Protein AF-A0AB39XKT0-F1 (afdb_monomer_lite)

Sequence (104 aa):
MKRLVLAAILLMSALVGAQADSEYANTQKQWRGDDALHADAQYCDQRFGVVLDGAATSAAYKKCMLGRGWRYRRSTHPQTWIDPEIGDTCHDILGGLGSSCGNF

Structure (mmCIF, N/CA/C/O backbone):
data_AF-A0AB39XKT0-F1
#
_entry.id   AF-A0AB39XKT0-F1
#
loop_
_atom_site.group_PDB
_atom_site.id
_atom_site.type_symbol
_atom_site.label_atom_id
_atom_site.label_alt_id
_atom_site.label_comp_id
_atom_site.label_asym_id
_atom_site.label_entity_id
_atom_site.label_seq_id
_atom_site.pdbx_PDB_ins_code
_atom_site.Cartn_x
_atom_site.Cartn_y
_atom_site.Cartn_z
_atom_site.occupancy
_atom_site.B_iso_or_equiv
_atom_site.auth_seq_id
_atom_site.auth_comp_id
_atom_site.auth_asym_id
_atom_site.auth_atom_id
_atom_site.pdbx_PDB_model_num
ATOM 1 N N . MET A 1 1 ? -3.456 -52.000 8.904 1.00 4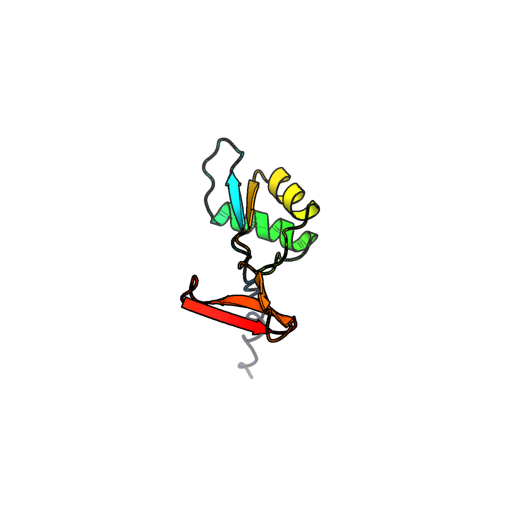3.41 1 MET A N 1
ATOM 2 C CA . MET A 1 1 ? -4.007 -50.908 8.068 1.00 43.41 1 MET A CA 1
ATOM 3 C C . MET A 1 1 ? -4.400 -49.735 8.964 1.00 43.41 1 MET A C 1
ATOM 5 O O . MET A 1 1 ? -5.490 -49.761 9.509 1.00 43.41 1 MET A O 1
ATOM 9 N N . LYS A 1 2 ? -3.488 -48.790 9.251 1.00 48.47 2 LYS A N 1
ATOM 10 C CA . LYS A 1 2 ? -3.753 -47.611 10.117 1.00 48.47 2 LYS A CA 1
ATOM 11 C C . LYS A 1 2 ? -2.598 -46.601 10.045 1.00 48.47 2 LYS A C 1
ATOM 13 O O . LYS A 1 2 ? -2.046 -46.187 11.052 1.00 48.47 2 LYS A O 1
ATOM 18 N N . ARG A 1 3 ? -2.130 -46.307 8.833 1.00 54.72 3 ARG A N 1
ATOM 19 C CA . ARG A 1 3 ? -1.038 -45.349 8.585 1.00 54.72 3 ARG A CA 1
ATOM 20 C C . ARG A 1 3 ? -1.225 -44.710 7.221 1.00 54.72 3 ARG A C 1
ATOM 22 O O . ARG A 1 3 ? -0.316 -44.706 6.407 1.00 54.72 3 ARG A O 1
ATOM 29 N N . LEU A 1 4 ? -2.442 -44.269 6.933 1.00 50.03 4 LEU A N 1
ATOM 30 C CA . LEU A 1 4 ? -2.681 -43.471 5.750 1.00 50.03 4 LEU A CA 1
ATOM 31 C C . LEU A 1 4 ? -3.182 -42.104 6.190 1.00 50.03 4 LEU A C 1
ATOM 33 O O . LEU A 1 4 ? -4.359 -41.879 6.432 1.00 50.03 4 LEU A O 1
ATOM 37 N N . VAL A 1 5 ? -2.178 -41.233 6.273 1.00 55.03 5 VAL A N 1
ATOM 38 C CA . VAL A 1 5 ? -2.238 -39.900 5.690 1.00 55.03 5 VAL A CA 1
ATOM 39 C C . VAL A 1 5 ? -2.992 -38.877 6.538 1.00 55.03 5 VAL A C 1
ATOM 41 O O . VAL A 1 5 ? -3.936 -38.232 6.106 1.00 55.03 5 VAL A O 1
ATOM 44 N N . LEU A 1 6 ? -2.420 -38.593 7.708 1.00 48.47 6 LEU A N 1
ATOM 45 C CA . LEU A 1 6 ? -2.483 -37.279 8.370 1.00 48.47 6 LEU A CA 1
ATOM 46 C C . LEU A 1 6 ? -1.825 -36.149 7.527 1.00 48.47 6 LEU A C 1
ATOM 48 O O . LEU A 1 6 ? -1.405 -35.137 8.072 1.00 48.47 6 LEU A O 1
ATOM 52 N N . ALA A 1 7 ? -1.700 -36.307 6.204 1.00 53.16 7 ALA A N 1
ATOM 53 C CA . ALA A 1 7 ? -0.966 -35.396 5.321 1.00 53.16 7 ALA A CA 1
ATOM 54 C C . ALA A 1 7 ? -1.879 -34.517 4.445 1.00 53.16 7 ALA A C 1
ATOM 56 O O . ALA A 1 7 ? -1.406 -33.914 3.490 1.00 53.16 7 ALA A O 1
ATOM 57 N N . ALA A 1 8 ? -3.180 -34.443 4.741 1.00 51.44 8 ALA A N 1
ATOM 58 C CA . ALA A 1 8 ? -4.127 -33.672 3.930 1.00 51.44 8 ALA A CA 1
ATOM 59 C C . ALA A 1 8 ? -4.332 -32.214 4.393 1.00 51.44 8 ALA A C 1
ATOM 61 O O . ALA A 1 8 ? -5.005 -31.460 3.702 1.00 51.44 8 ALA A O 1
ATOM 62 N N . ILE A 1 9 ? -3.778 -31.792 5.540 1.00 53.84 9 ILE A N 1
ATOM 63 C CA . ILE A 1 9 ? -4.139 -30.493 6.158 1.00 53.84 9 ILE A CA 1
ATOM 64 C C . ILE A 1 9 ? -3.039 -29.419 6.007 1.00 53.84 9 ILE A C 1
ATOM 66 O O . ILE A 1 9 ? -3.284 -28.243 6.243 1.00 53.84 9 ILE A O 1
ATOM 70 N N . LEU A 1 10 ? -1.836 -29.762 5.534 1.00 52.78 10 LEU A N 1
ATOM 71 C CA . LEU A 1 10 ? -0.694 -28.827 5.498 1.00 52.78 10 LEU A CA 1
ATOM 72 C C . LEU A 1 10 ? -0.568 -27.982 4.215 1.00 52.78 10 LEU A C 1
ATOM 74 O O . LEU A 1 10 ? 0.436 -27.305 4.030 1.00 52.78 10 LEU A O 1
ATOM 78 N N . LEU A 1 11 ? -1.576 -27.984 3.339 1.00 51.22 11 LEU A N 1
ATOM 79 C CA . LEU A 1 11 ? -1.563 -27.231 2.076 1.00 51.22 11 LEU A CA 1
ATOM 80 C C . LEU A 1 11 ? -2.533 -26.042 2.079 1.00 51.22 11 LEU A C 1
ATOM 82 O O . LEU A 1 11 ? -3.109 -25.709 1.049 1.00 51.22 11 LEU A O 1
ATOM 86 N N . MET A 1 12 ? -2.702 -25.360 3.212 1.00 50.47 12 MET A N 1
ATOM 87 C CA . MET A 1 12 ? -3.201 -23.982 3.181 1.00 50.47 12 MET A CA 1
ATOM 88 C C . MET A 1 12 ? -2.009 -23.038 3.054 1.00 50.47 12 MET A C 1
ATOM 90 O O . MET A 1 12 ? -1.558 -22.424 4.012 1.00 50.47 12 MET A O 1
ATOM 94 N N . SER A 1 13 ? -1.478 -23.021 1.827 1.00 49.59 13 SER A N 1
ATOM 95 C CA . SER A 1 13 ? -0.998 -21.825 1.133 1.00 49.59 13 SER A CA 1
ATOM 96 C C . SER A 1 13 ? -0.364 -20.759 2.028 1.00 49.59 13 SER A C 1
ATOM 98 O O . SER A 1 13 ? -1.003 -19.776 2.402 1.00 49.59 13 SER A O 1
ATOM 100 N N . ALA A 1 14 ? 0.936 -20.920 2.275 1.00 44.78 14 ALA A N 1
ATOM 101 C CA . ALA A 1 14 ? 1.817 -19.803 2.570 1.00 44.78 14 ALA A CA 1
ATOM 102 C C . ALA A 1 14 ? 1.882 -18.894 1.327 1.00 44.78 14 ALA A C 1
ATOM 104 O O . ALA A 1 14 ? 2.818 -18.959 0.535 1.00 44.78 14 ALA A O 1
ATOM 105 N N . LEU A 1 15 ? 0.856 -18.065 1.123 1.00 45.56 15 LEU A N 1
ATOM 106 C CA . LEU A 1 15 ? 0.970 -16.863 0.305 1.00 45.56 15 LEU A CA 1
ATOM 107 C C . LEU A 1 15 ? 1.778 -15.862 1.132 1.00 45.56 15 LEU A C 1
ATOM 109 O O . LEU A 1 15 ? 1.232 -14.933 1.721 1.00 45.56 15 LEU A O 1
ATOM 113 N N . VAL A 1 16 ? 3.092 -16.082 1.214 1.00 41.34 16 VAL A N 1
ATOM 114 C CA . VAL A 1 16 ? 4.019 -15.010 1.575 1.00 41.34 16 VAL A CA 1
ATOM 115 C C . VAL A 1 16 ? 4.041 -14.091 0.361 1.00 41.34 16 VAL A C 1
ATOM 117 O O . VAL A 1 16 ? 4.876 -14.223 -0.529 1.00 41.34 16 VAL A O 1
ATOM 120 N N . GLY A 1 17 ? 3.033 -13.227 0.262 1.00 40.56 17 GLY A N 1
ATOM 121 C CA . GLY A 1 17 ? 3.140 -12.058 -0.588 1.00 40.56 17 GLY A CA 1
ATOM 122 C C . GLY A 1 17 ? 4.309 -11.253 -0.048 1.00 40.56 17 GLY A C 1
ATOM 123 O O . GLY A 1 17 ? 4.283 -10.869 1.120 1.00 40.56 17 GLY A O 1
ATOM 124 N N . ALA A 1 18 ? 5.340 -11.052 -0.862 1.00 43.25 18 ALA A N 1
ATOM 125 C CA . ALA A 1 18 ? 6.280 -9.969 -0.638 1.00 43.25 18 ALA A CA 1
ATOM 126 C C . ALA A 1 18 ? 5.444 -8.685 -0.721 1.00 43.25 18 ALA A C 1
ATOM 128 O O . ALA A 1 18 ? 4.965 -8.310 -1.794 1.00 43.25 18 ALA A O 1
ATOM 129 N N . GLN A 1 19 ? 5.060 -8.171 0.448 1.00 48.00 19 GLN A N 1
ATOM 130 C CA . GLN A 1 19 ? 4.163 -7.034 0.549 1.00 48.00 19 GLN A CA 1
ATOM 131 C C . GLN A 1 19 ? 5.009 -5.812 0.252 1.00 48.00 19 GLN A C 1
ATOM 133 O O . GLN A 1 19 ? 5.918 -5.521 1.025 1.00 48.00 19 GLN A O 1
ATOM 138 N N . ALA A 1 20 ? 4.686 -5.103 -0.831 1.00 56.50 20 ALA A N 1
ATOM 139 C CA . ALA A 1 20 ? 5.281 -3.802 -1.090 1.00 56.50 20 ALA A CA 1
ATOM 140 C C . ALA A 1 20 ? 5.220 -2.964 0.185 1.00 56.50 20 ALA A C 1
ATOM 142 O O . ALA A 1 20 ? 4.114 -2.762 0.700 1.00 56.50 20 ALA A O 1
ATOM 143 N N . ASP A 1 21 ? 6.373 -2.468 0.652 1.00 66.00 21 ASP A N 1
ATOM 144 C CA . ASP A 1 21 ? 6.494 -1.562 1.799 1.00 66.00 21 ASP A CA 1
ATOM 145 C C . ASP A 1 21 ? 5.664 -0.298 1.533 1.00 66.00 21 ASP A C 1
ATOM 147 O O . ASP A 1 21 ? 6.117 0.715 0.991 1.00 66.00 21 ASP A O 1
ATOM 151 N N . SER A 1 22 ? 4.380 -0.398 1.851 1.00 74.56 22 SER A N 1
ATOM 152 C CA . SER A 1 22 ? 3.360 0.604 1.616 1.00 74.56 22 SER A CA 1
ATOM 153 C C . SER A 1 22 ? 2.951 1.141 2.970 1.00 74.56 22 SER A C 1
ATOM 155 O O . SER A 1 22 ? 2.308 0.459 3.764 1.00 74.56 22 SER A O 1
ATOM 157 N N . GLU A 1 23 ? 3.322 2.384 3.239 1.00 84.19 23 GLU A N 1
ATOM 158 C CA . GLU A 1 23 ? 2.987 3.056 4.480 1.00 84.19 23 GLU A CA 1
ATOM 159 C C . GLU A 1 23 ? 1.518 3.501 4.446 1.00 84.19 23 GLU A C 1
ATOM 161 O O . GLU A 1 23 ? 1.082 4.275 3.579 1.00 84.19 23 GLU A O 1
ATOM 166 N N . TYR A 1 24 ? 0.755 3.044 5.438 1.00 87.62 24 TYR A N 1
ATOM 167 C CA . TYR A 1 24 ? -0.633 3.433 5.656 1.00 87.62 24 TYR A CA 1
ATOM 168 C C . TYR A 1 24 ? -0.805 4.089 7.022 1.00 87.62 24 TYR A C 1
ATOM 170 O O . TYR A 1 24 ? -0.328 3.602 8.040 1.00 87.62 24 TYR A O 1
ATOM 178 N N . ALA A 1 25 ? -1.560 5.184 7.055 1.00 90.06 25 ALA A N 1
ATOM 179 C CA . ALA A 1 25 ? -1.961 5.830 8.295 1.00 90.06 25 ALA A CA 1
ATOM 180 C C . ALA A 1 25 ? -3.377 5.431 8.688 1.00 90.06 25 ALA A C 1
ATOM 182 O O . ALA A 1 25 ? -4.313 5.551 7.892 1.00 90.06 25 ALA A O 1
ATOM 183 N N . ASN A 1 26 ? -3.550 5.046 9.947 1.00 91.56 26 ASN A N 1
ATOM 184 C CA . ASN A 1 26 ? -4.869 4.859 10.524 1.00 91.56 26 ASN A CA 1
ATOM 185 C C . ASN A 1 26 ? -5.622 6.202 10.572 1.00 91.56 26 ASN A C 1
ATOM 187 O O . ASN A 1 26 ? -5.124 7.208 11.076 1.00 91.56 26 ASN A O 1
ATOM 191 N N . THR A 1 27 ? -6.830 6.218 10.020 1.00 92.31 27 THR A N 1
ATOM 192 C CA . THR A 1 27 ? -7.730 7.382 9.998 1.00 92.31 27 THR A CA 1
ATOM 193 C C . THR A 1 27 ? -8.825 7.307 11.053 1.00 92.31 27 THR A C 1
ATOM 195 O O . THR A 1 27 ? -9.523 8.293 11.289 1.00 92.31 27 THR A O 1
ATOM 198 N N . GLN A 1 28 ? -8.985 6.151 11.692 1.00 87.94 28 GLN A N 1
ATOM 199 C CA . GLN A 1 28 ? -9.936 5.958 12.771 1.00 87.94 28 GLN A CA 1
ATOM 200 C C . GLN A 1 28 ? -9.307 6.431 14.085 1.00 87.94 28 GLN A C 1
ATOM 202 O O . GLN A 1 28 ? -8.120 6.239 14.330 1.00 87.94 28 GLN A O 1
ATOM 207 N N . LYS A 1 29 ? -10.111 7.030 14.969 1.00 85.75 29 LYS A N 1
ATOM 208 C CA . LYS A 1 29 ? -9.659 7.579 16.265 1.00 85.75 29 LYS A CA 1
ATOM 209 C C . LYS A 1 29 ? -9.348 6.512 17.329 1.00 85.75 29 LYS A C 1
ATOM 211 O O . LYS A 1 29 ? -9.281 6.826 18.511 1.00 85.75 29 LYS A O 1
ATOM 216 N N . GLN A 1 30 ? -9.205 5.260 16.917 1.00 87.56 30 GLN A N 1
ATOM 217 C CA . GLN A 1 30 ? -8.903 4.128 17.785 1.00 87.56 30 GLN A CA 1
ATOM 218 C C . GLN A 1 30 ? -7.498 3.621 17.489 1.00 87.56 30 GLN A C 1
ATOM 220 O O . GLN A 1 30 ? -7.045 3.702 16.348 1.00 87.56 30 GLN A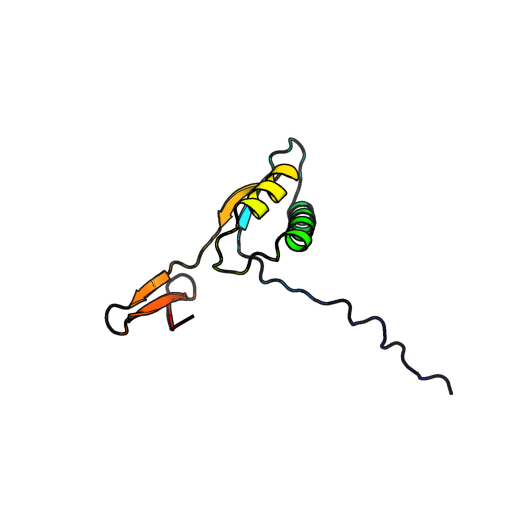 O 1
ATOM 225 N N . TRP A 1 31 ? -6.819 3.088 18.502 1.00 85.75 31 TRP A N 1
ATOM 226 C CA . TRP A 1 31 ? -5.517 2.465 18.303 1.00 85.75 31 TRP A CA 1
ATOM 227 C C . TRP A 1 31 ? -5.678 1.204 17.445 1.00 85.75 31 TRP A C 1
ATOM 229 O O . TRP A 1 31 ? -6.502 0.341 17.749 1.00 85.75 31 TRP A O 1
ATOM 239 N N . ARG A 1 32 ? -4.917 1.119 16.352 1.00 91.06 32 ARG A N 1
ATOM 240 C CA . ARG A 1 32 ? -4.853 -0.043 15.458 1.00 91.06 32 ARG A CA 1
ATOM 241 C C . ARG A 1 32 ? -3.400 -0.221 15.051 1.00 91.06 32 ARG A C 1
ATOM 243 O O . ARG A 1 32 ? -2.809 0.735 14.553 1.00 91.06 32 ARG A O 1
ATOM 250 N N . GLY A 1 33 ? -2.854 -1.403 15.306 1.00 86.94 33 GLY A N 1
ATOM 251 C CA . GLY A 1 33 ? -1.489 -1.772 14.937 1.00 86.94 33 GLY A CA 1
ATOM 252 C C . GLY A 1 33 ? -1.420 -2.551 13.625 1.00 86.94 33 GLY A C 1
ATOM 253 O O . GLY A 1 33 ? -2.421 -2.687 12.912 1.00 86.94 33 GLY A O 1
ATOM 254 N N . ASP A 1 34 ? -0.238 -3.095 13.356 1.00 84.50 34 ASP A N 1
ATOM 255 C CA . ASP A 1 34 ? 0.101 -3.763 12.097 1.00 84.50 34 ASP A CA 1
ATOM 256 C C . ASP A 1 34 ? -0.764 -4.997 11.819 1.00 84.50 34 ASP A C 1
ATOM 258 O O . ASP A 1 34 ? -1.147 -5.218 10.676 1.00 84.50 34 ASP A O 1
ATOM 262 N N . ASP A 1 35 ? -1.193 -5.735 12.846 1.00 86.44 35 ASP A N 1
ATOM 263 C CA . ASP A 1 35 ? -2.096 -6.884 12.676 1.00 86.44 35 ASP A CA 1
ATOM 264 C C . ASP A 1 35 ? -3.427 -6.479 12.024 1.00 86.44 35 ASP A C 1
ATOM 266 O O . ASP A 1 35 ? -3.950 -7.153 11.135 1.00 86.44 35 ASP A O 1
ATOM 270 N N . ALA A 1 36 ? -3.981 -5.340 12.449 1.00 91.12 36 ALA A N 1
ATOM 271 C CA . ALA A 1 36 ? -5.226 -4.816 11.901 1.00 91.12 36 ALA A CA 1
ATOM 272 C C . ALA A 1 36 ? -5.027 -4.252 10.489 1.00 91.12 36 ALA A C 1
ATOM 274 O O . ALA A 1 36 ? -5.940 -4.340 9.666 1.00 91.12 36 ALA A O 1
ATOM 275 N N . LEU A 1 37 ? -3.852 -3.676 10.215 1.00 89.94 37 LEU A N 1
ATOM 276 C CA . LEU A 1 37 ? -3.471 -3.238 8.875 1.00 89.94 37 LEU A CA 1
ATOM 277 C C . LEU A 1 37 ? -3.358 -4.439 7.934 1.00 89.94 37 LEU A C 1
ATOM 279 O O . LEU A 1 37 ? -3.942 -4.418 6.855 1.00 89.94 37 LEU A O 1
ATOM 283 N N . HIS A 1 38 ? -2.679 -5.500 8.366 1.00 88.56 38 HIS A N 1
ATOM 284 C CA . HIS A 1 38 ? -2.465 -6.711 7.587 1.00 88.56 38 HIS A CA 1
ATOM 285 C C . HIS A 1 38 ? -3.780 -7.441 7.296 1.00 88.56 38 HIS A C 1
ATOM 287 O O . HIS A 1 38 ? -4.036 -7.804 6.152 1.00 88.56 38 HIS A O 1
ATOM 293 N N . ALA A 1 39 ? -4.664 -7.592 8.288 1.00 89.88 39 ALA A N 1
ATOM 294 C CA . ALA A 1 39 ? -5.982 -8.196 8.080 1.00 89.88 39 ALA A CA 1
ATOM 295 C C . ALA A 1 39 ? -6.841 -7.405 7.073 1.00 89.88 39 ALA A C 1
ATOM 297 O O . ALA A 1 39 ? -7.565 -7.980 6.255 1.00 89.88 39 ALA A O 1
ATOM 298 N N . ASP A 1 40 ? -6.756 -6.073 7.107 1.00 92.25 40 ASP A N 1
ATOM 299 C CA . ASP A 1 40 ? -7.464 -5.211 6.163 1.00 92.25 40 ASP A CA 1
ATOM 300 C C . ASP A 1 40 ? -6.851 -5.236 4.760 1.00 92.25 40 ASP A C 1
ATOM 302 O O . ASP A 1 40 ? -7.595 -5.239 3.776 1.00 92.25 40 ASP A O 1
ATOM 306 N N . ALA A 1 41 ? -5.521 -5.293 4.671 1.00 88.69 41 ALA A N 1
ATOM 307 C CA . ALA A 1 41 ? -4.791 -5.462 3.423 1.00 88.69 41 ALA A CA 1
ATOM 308 C C . ALA A 1 41 ? -5.156 -6.795 2.761 1.00 88.69 41 ALA A C 1
ATOM 310 O O . ALA A 1 41 ? -5.598 -6.786 1.618 1.00 88.69 41 ALA A O 1
ATOM 311 N N . GLN A 1 42 ? -5.148 -7.907 3.508 1.00 89.31 42 GLN A N 1
ATOM 312 C CA . GLN A 1 42 ? -5.568 -9.224 3.013 1.00 89.31 42 GLN A CA 1
ATOM 313 C C . GLN A 1 42 ? -6.989 -9.212 2.434 1.00 89.31 42 GLN A C 1
ATOM 315 O O . GLN A 1 42 ? -7.260 -9.849 1.414 1.00 89.31 42 GLN A O 1
ATOM 320 N N . TYR A 1 43 ? -7.913 -8.472 3.053 1.00 91.38 43 TYR A N 1
ATOM 321 C CA . TYR A 1 43 ? -9.260 -8.309 2.507 1.00 91.38 43 TYR A CA 1
ATOM 322 C C . TYR A 1 43 ? -9.245 -7.599 1.145 1.00 91.38 43 TYR A C 1
ATOM 324 O O . TYR A 1 43 ? -9.966 -7.989 0.224 1.00 91.38 43 TYR A O 1
ATOM 332 N N . CYS A 1 44 ? -8.442 -6.544 1.004 1.00 90.38 44 CYS A N 1
ATOM 333 C CA . CYS A 1 44 ? -8.306 -5.824 -0.258 1.00 90.38 44 CYS A CA 1
ATOM 334 C C . CYS A 1 44 ? -7.531 -6.639 -1.310 1.00 90.38 44 CYS A C 1
ATOM 336 O O . CYS A 1 44 ? -7.908 -6.601 -2.484 1.00 90.38 44 CYS A O 1
ATOM 338 N N . ASP A 1 45 ? -6.545 -7.438 -0.898 1.00 89.88 45 ASP A N 1
ATOM 339 C CA . ASP A 1 45 ? -5.774 -8.345 -1.754 1.00 89.88 45 ASP A CA 1
ATOM 340 C C . ASP A 1 45 ? -6.674 -9.393 -2.414 1.00 89.88 45 ASP A C 1
ATOM 342 O O . ASP A 1 45 ? -6.584 -9.625 -3.616 1.00 89.88 45 ASP A O 1
ATOM 346 N N . GLN A 1 46 ? -7.618 -9.974 -1.665 1.00 86.69 46 GLN A N 1
ATOM 347 C CA . GLN A 1 46 ? -8.584 -10.939 -2.210 1.00 86.69 46 GLN A CA 1
ATOM 348 C C . GLN A 1 46 ? -9.457 -10.349 -3.327 1.00 86.69 46 GLN A C 1
ATOM 350 O O . GLN A 1 46 ? -9.976 -11.086 -4.164 1.00 86.69 46 GLN A O 1
ATOM 355 N N . ARG A 1 47 ? -9.646 -9.025 -3.340 1.00 86.81 47 ARG A N 1
ATOM 356 C CA . ARG A 1 47 ? -10.537 -8.341 -4.283 1.00 86.81 47 ARG A CA 1
ATOM 357 C C . ARG A 1 47 ? -9.809 -7.723 -5.471 1.00 86.81 47 ARG A C 1
ATOM 359 O O . ARG A 1 47 ? -10.383 -7.656 -6.555 1.00 86.81 47 ARG A O 1
ATOM 366 N N . PHE A 1 48 ? -8.592 -7.234 -5.260 1.00 86.50 48 PHE A N 1
ATOM 367 C CA . PHE A 1 48 ? -7.842 -6.461 -6.254 1.00 86.50 48 PHE A CA 1
ATOM 368 C C . PHE A 1 48 ? -6.479 -7.068 -6.604 1.00 86.50 48 PHE A C 1
ATOM 370 O O . PHE A 1 48 ? -5.779 -6.508 -7.444 1.00 86.50 48 PHE A O 1
ATOM 377 N N . GLY A 1 49 ? -6.130 -8.207 -6.005 1.00 81.88 49 GLY A N 1
ATOM 378 C CA . GLY A 1 49 ? -4.807 -8.811 -6.094 1.00 81.88 49 GLY A CA 1
ATOM 379 C C . GLY A 1 49 ? -3.836 -8.219 -5.075 1.00 81.88 49 GLY A C 1
ATOM 380 O O . GLY A 1 49 ? -4.018 -7.099 -4.592 1.00 81.88 49 GLY A O 1
ATOM 381 N N . VAL A 1 50 ? -2.799 -8.995 -4.761 1.00 78.06 50 VAL A N 1
ATOM 382 C CA . VAL A 1 50 ? -1.697 -8.563 -3.895 1.00 78.06 50 VAL A CA 1
ATOM 383 C C . VAL A 1 50 ? -0.899 -7.472 -4.605 1.00 78.06 50 VAL A C 1
ATOM 385 O O . VAL A 1 50 ? -0.605 -7.576 -5.798 1.00 78.06 50 VAL A O 1
ATOM 388 N N . VAL A 1 51 ? -0.532 -6.427 -3.867 1.00 71.62 51 VAL A N 1
ATOM 389 C CA . VAL A 1 51 ? 0.391 -5.396 -4.351 1.00 71.62 51 VAL A CA 1
ATOM 390 C C . VAL A 1 51 ? 1.815 -5.940 -4.250 1.00 71.62 51 VAL A C 1
ATOM 392 O O . VAL A 1 51 ? 2.327 -6.130 -3.149 1.00 71.62 51 VAL A O 1
ATOM 395 N N . LEU A 1 52 ? 2.431 -6.207 -5.401 1.00 66.88 52 LEU A N 1
ATOM 396 C CA .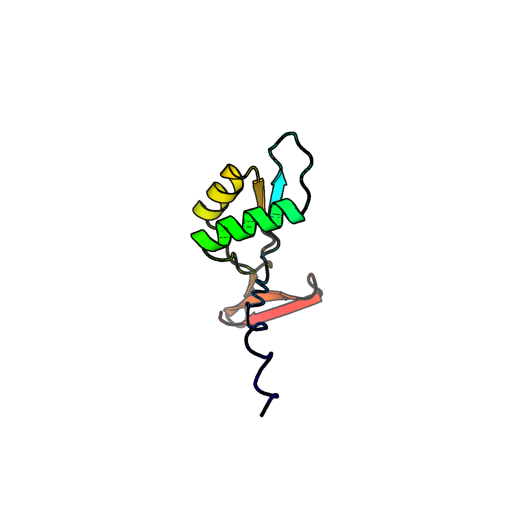 LEU A 1 52 ? 3.807 -6.697 -5.496 1.00 66.88 52 LEU A CA 1
ATOM 397 C C . LEU A 1 52 ? 4.820 -5.567 -5.284 1.00 66.88 52 LEU A C 1
ATOM 399 O O . LEU A 1 52 ? 4.545 -4.411 -5.623 1.00 66.88 52 LEU A O 1
ATOM 403 N N . ASP A 1 53 ? 6.002 -5.919 -4.781 1.00 59.28 53 ASP A N 1
ATOM 404 C CA . ASP A 1 53 ? 7.141 -5.007 -4.654 1.00 59.28 53 ASP A CA 1
ATOM 405 C C . ASP A 1 53 ? 7.411 -4.258 -5.964 1.00 59.28 53 ASP A C 1
ATOM 407 O O . ASP A 1 53 ? 7.399 -4.829 -7.055 1.00 59.28 53 ASP A O 1
ATOM 411 N N . GLY A 1 54 ? 7.618 -2.944 -5.865 1.00 52.75 54 GLY A N 1
ATOM 412 C CA . GLY A 1 54 ? 7.870 -2.094 -7.029 1.00 52.75 54 GLY A CA 1
ATOM 413 C C . GLY A 1 54 ? 6.629 -1.736 -7.859 1.00 52.75 54 GLY A C 1
ATOM 414 O O . GLY A 1 54 ? 6.679 -0.746 -8.586 1.00 52.75 54 GLY A O 1
ATOM 415 N N . ALA A 1 55 ? 5.491 -2.423 -7.705 1.00 65.12 55 ALA A N 1
ATOM 416 C CA . ALA A 1 55 ? 4.268 -2.108 -8.440 1.00 65.12 55 ALA A CA 1
ATOM 417 C C . ALA A 1 55 ? 3.468 -0.986 -7.765 1.00 65.12 55 ALA A C 1
ATOM 419 O O . ALA A 1 55 ? 3.174 -1.023 -6.568 1.00 65.12 55 ALA A O 1
ATOM 420 N N . ALA A 1 56 ? 3.089 0.038 -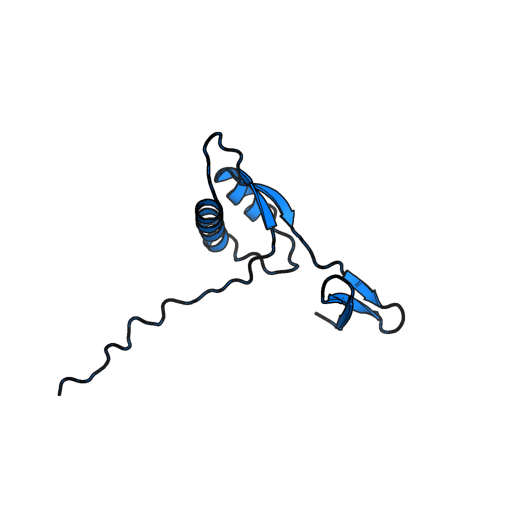8.533 1.00 68.31 56 ALA A N 1
ATOM 421 C CA . ALA A 1 56 ? 2.285 1.135 -8.007 1.00 68.31 56 ALA A CA 1
ATOM 422 C C . ALA A 1 56 ? 0.948 0.609 -7.459 1.00 68.31 56 ALA A C 1
ATOM 424 O O . ALA A 1 56 ? 0.160 -0.006 -8.181 1.00 68.31 56 ALA A O 1
ATOM 425 N N . THR A 1 57 ? 0.649 0.900 -6.190 1.00 79.06 57 THR A N 1
ATOM 426 C CA . THR A 1 57 ? -0.630 0.516 -5.588 1.00 79.06 57 THR A CA 1
ATOM 427 C C . THR A 1 57 ? -1.787 1.154 -6.366 1.00 79.06 57 THR A C 1
ATOM 429 O O . THR A 1 57 ? -1.881 2.387 -6.474 1.00 79.06 57 THR A O 1
ATOM 432 N N . SER A 1 58 ? -2.689 0.321 -6.892 1.00 83.12 58 SER A N 1
ATOM 433 C CA . SER A 1 58 ? -3.790 0.774 -7.745 1.00 83.12 58 SER A CA 1
ATOM 434 C C . SER A 1 58 ? -4.751 1.714 -7.004 1.00 83.12 58 SER A C 1
ATOM 436 O O . SER A 1 58 ? -4.940 1.639 -5.786 1.00 83.12 58 SER A O 1
ATOM 438 N N . ALA A 1 59 ? -5.414 2.611 -7.741 1.00 88.19 59 ALA A N 1
ATOM 439 C CA . ALA A 1 59 ? -6.390 3.529 -7.149 1.00 88.19 59 ALA A CA 1
ATOM 440 C C . ALA A 1 59 ? -7.576 2.789 -6.498 1.00 88.19 59 ALA A C 1
ATOM 442 O O . ALA A 1 59 ? -8.114 3.249 -5.490 1.00 88.19 59 ALA A O 1
ATOM 443 N N . ALA A 1 60 ? -7.973 1.638 -7.052 1.00 89.88 60 ALA A N 1
ATOM 444 C CA . ALA A 1 60 ? -9.025 0.794 -6.492 1.00 89.88 60 ALA A CA 1
ATOM 445 C C . ALA A 1 60 ? -8.601 0.188 -5.145 1.00 89.88 60 ALA A C 1
ATOM 447 O O . ALA A 1 60 ? -9.361 0.258 -4.177 1.00 89.88 60 ALA A O 1
ATOM 448 N N . TYR A 1 61 ? -7.361 -0.297 -5.053 1.00 90.38 61 TYR A N 1
ATOM 449 C CA . TYR A 1 61 ? -6.793 -0.814 -3.811 1.00 90.38 61 TYR A CA 1
ATOM 450 C C . TYR A 1 61 ? -6.718 0.273 -2.730 1.00 90.38 61 TYR A C 1
ATOM 452 O O . TYR A 1 61 ? -7.211 0.090 -1.618 1.00 90.38 61 TYR A O 1
ATOM 460 N N . LYS A 1 62 ? -6.209 1.464 -3.079 1.00 90.56 62 LYS A N 1
ATOM 461 C CA . LYS A 1 62 ? -6.158 2.620 -2.164 1.00 90.56 62 LYS A CA 1
ATOM 462 C C . LYS A 1 62 ? -7.540 2.995 -1.628 1.00 90.56 62 LYS A C 1
ATOM 464 O O . LYS A 1 62 ? -7.673 3.301 -0.447 1.00 90.56 62 LYS A O 1
ATOM 469 N N . LYS A 1 63 ? -8.576 2.960 -2.475 1.00 93.62 63 LYS A N 1
ATOM 470 C CA . LYS A 1 63 ? -9.967 3.210 -2.058 1.00 93.62 63 LYS A CA 1
ATOM 471 C C . LYS A 1 63 ? -10.492 2.125 -1.119 1.00 93.62 63 LYS A C 1
ATOM 473 O O . LYS A 1 63 ? -11.183 2.461 -0.162 1.00 93.62 63 LYS A O 1
ATOM 478 N N . CYS A 1 64 ? -10.160 0.859 -1.372 1.00 93.56 64 CYS A N 1
ATOM 479 C CA . CYS A 1 64 ? -10.504 -0.245 -0.478 1.00 93.56 64 CYS A CA 1
ATOM 480 C C . CYS A 1 64 ? -9.910 -0.024 0.915 1.00 93.56 64 CYS A C 1
ATOM 482 O O . CYS A 1 64 ? -10.654 0.044 1.891 1.00 93.56 64 CYS A O 1
ATOM 484 N N . MET A 1 65 ? -8.598 0.210 0.984 1.00 93.44 65 MET A N 1
ATOM 485 C CA . MET A 1 65 ? -7.896 0.495 2.236 1.00 93.44 65 MET A CA 1
ATOM 486 C C . MET A 1 65 ? -8.472 1.724 2.947 1.00 93.44 65 MET A C 1
ATOM 488 O O . MET A 1 65 ? -8.744 1.668 4.145 1.00 93.44 65 MET A O 1
ATOM 492 N N . LEU A 1 66 ? -8.771 2.798 2.207 1.00 94.19 66 LEU A N 1
ATOM 493 C CA . LEU A 1 66 ? -9.396 3.999 2.766 1.00 94.19 66 LEU A CA 1
ATOM 494 C C . LEU A 1 66 ? -10.763 3.704 3.393 1.00 94.19 66 LEU A C 1
ATOM 496 O O . LEU A 1 66 ? -11.036 4.177 4.495 1.00 94.19 66 LEU A O 1
ATOM 500 N N . GLY A 1 67 ? -11.595 2.893 2.736 1.00 94.38 67 GLY A N 1
ATOM 501 C CA . GLY A 1 67 ? -12.880 2.439 3.277 1.00 94.38 67 GLY A CA 1
ATOM 502 C C . GLY A 1 67 ? -12.739 1.595 4.547 1.00 94.38 67 GLY A C 1
ATOM 503 O O . GLY A 1 67 ? -13.623 1.617 5.400 1.00 94.38 67 GLY A O 1
ATOM 504 N N . ARG A 1 68 ? -11.602 0.909 4.714 1.00 93.56 68 ARG A N 1
ATOM 505 C CA . ARG A 1 68 ? -11.245 0.155 5.928 1.00 93.56 68 ARG A CA 1
ATOM 506 C C . ARG A 1 68 ? -10.562 1.006 7.003 1.00 93.56 68 ARG A C 1
ATOM 508 O O . ARG A 1 68 ? -10.236 0.511 8.078 1.00 93.56 68 ARG A O 1
ATOM 515 N N . GLY A 1 69 ? -10.397 2.302 6.749 1.00 94.31 69 GLY A N 1
ATOM 516 C CA . GLY A 1 69 ? -9.830 3.253 7.697 1.00 94.31 69 GLY A CA 1
ATOM 517 C C . GLY A 1 69 ? -8.332 3.498 7.531 1.00 94.31 69 GLY A C 1
ATOM 518 O O . GLY A 1 69 ? -7.751 4.151 8.393 1.00 94.31 69 GLY A O 1
ATOM 519 N N . TRP A 1 70 ? -7.717 3.054 6.436 1.00 93.81 70 TRP A N 1
ATOM 520 C CA . TRP A 1 70 ? -6.292 3.234 6.157 1.00 93.81 70 TRP A CA 1
ATOM 521 C C . TRP A 1 70 ? -6.061 4.224 5.020 1.00 93.81 70 TRP A C 1
ATOM 523 O O . TRP A 1 70 ? -6.419 3.987 3.868 1.00 93.81 70 TRP A O 1
ATOM 533 N N . ARG A 1 71 ? -5.423 5.355 5.321 1.00 92.31 71 ARG A N 1
ATOM 534 C CA . ARG A 1 71 ? -5.018 6.336 4.313 1.00 92.31 71 ARG A CA 1
ATOM 535 C C . ARG A 1 71 ? -3.626 6.000 3.807 1.00 92.31 71 ARG A C 1
ATOM 537 O O . ARG A 1 71 ? -2.666 6.032 4.570 1.00 92.31 71 ARG A O 1
ATOM 544 N N . TYR A 1 72 ? -3.536 5.743 2.510 1.00 89.31 72 TYR A N 1
ATOM 545 C CA . TYR A 1 72 ? -2.267 5.586 1.812 1.00 89.31 72 TYR A CA 1
ATOM 546 C C . TYR A 1 72 ? -1.388 6.828 1.994 1.00 89.31 72 TYR A C 1
ATOM 548 O O . TYR A 1 72 ? -1.853 7.946 1.751 1.00 89.31 72 TYR A O 1
ATOM 556 N N . ARG A 1 73 ? -0.131 6.633 2.400 1.00 85.19 73 ARG A N 1
ATOM 557 C CA . ARG A 1 73 ? 0.873 7.700 2.462 1.00 85.19 73 ARG A CA 1
ATOM 558 C C . ARG A 1 73 ? 1.846 7.600 1.305 1.00 85.19 73 ARG A C 1
ATOM 560 O O . ARG A 1 73 ? 1.930 8.517 0.489 1.00 85.19 73 ARG A O 1
ATOM 567 N N . ARG A 1 74 ? 2.574 6.493 1.241 1.00 76.94 74 ARG A N 1
ATOM 568 C CA . ARG A 1 74 ? 3.649 6.284 0.279 1.00 76.94 74 ARG A CA 1
ATOM 569 C C . ARG A 1 74 ? 3.886 4.791 0.115 1.00 76.94 74 ARG A C 1
ATOM 571 O O . ARG A 1 74 ? 3.777 4.048 1.077 1.00 76.94 74 ARG A O 1
ATOM 578 N N . SER A 1 75 ? 4.222 4.386 -1.095 1.00 71.50 75 SER A N 1
ATOM 579 C CA . SER A 1 75 ? 4.884 3.118 -1.367 1.00 71.50 75 SER A CA 1
ATOM 580 C C . SER A 1 75 ? 6.370 3.408 -1.511 1.00 71.50 75 SER A C 1
ATOM 582 O O . SER A 1 75 ? 6.758 4.352 -2.212 1.00 71.50 75 SER A O 1
ATOM 584 N N . THR A 1 76 ? 7.204 2.638 -0.829 1.00 67.12 76 THR A N 1
ATOM 585 C CA . THR A 1 76 ? 8.638 2.655 -1.082 1.00 67.12 76 THR A CA 1
ATOM 586 C C . THR A 1 76 ? 8.859 1.884 -2.375 1.00 67.12 76 THR A C 1
ATOM 588 O O . THR A 1 76 ? 8.796 0.659 -2.403 1.00 67.12 76 THR A O 1
ATOM 591 N N . HIS A 1 77 ? 9.033 2.609 -3.478 1.00 63.31 77 HIS A N 1
ATOM 592 C CA . HIS A 1 77 ? 9.496 2.009 -4.722 1.00 63.31 77 HIS A CA 1
ATOM 593 C C . HIS A 1 77 ? 11.023 2.024 -4.726 1.00 63.31 77 HIS A C 1
ATOM 595 O O . HIS A 1 77 ? 11.596 3.064 -4.383 1.00 63.31 77 HIS A O 1
ATOM 601 N N . PRO A 1 78 ? 11.686 0.920 -5.116 1.00 64.31 78 PRO A N 1
ATOM 602 C CA . PRO A 1 78 ? 13.105 0.980 -5.419 1.00 64.31 78 PRO A CA 1
ATOM 603 C C . PRO A 1 78 ? 13.305 2.044 -6.500 1.00 64.31 78 PRO A C 1
ATOM 605 O O . PRO A 1 78 ? 12.565 2.089 -7.486 1.00 64.31 78 PRO A O 1
ATOM 608 N N . GLN A 1 79 ? 14.241 2.963 -6.271 1.00 67.50 79 GLN A N 1
ATOM 609 C CA . GLN A 1 79 ? 14.515 4.022 -7.228 1.00 67.50 79 GLN A CA 1
ATOM 610 C C . GLN A 1 79 ? 15.121 3.374 -8.473 1.00 67.50 79 GLN A C 1
ATOM 612 O O . GLN A 1 79 ? 16.188 2.771 -8.390 1.00 67.50 79 GLN A O 1
ATOM 617 N N . THR A 1 80 ? 14.417 3.459 -9.603 1.00 76.94 80 THR A N 1
ATOM 618 C CA . THR A 1 80 ? 14.883 2.903 -10.875 1.00 76.94 80 THR A CA 1
ATOM 619 C C . THR A 1 80 ? 15.378 3.994 -11.818 1.00 76.94 80 THR A C 1
ATOM 621 O O . THR A 1 80 ? 14.766 5.062 -11.891 1.00 76.94 80 THR A O 1
ATOM 624 N N . TRP A 1 81 ? 16.431 3.726 -12.587 1.00 82.19 81 TRP A N 1
ATOM 625 C CA . TRP A 1 81 ? 16.934 4.605 -13.652 1.00 82.19 81 TRP A CA 1
ATOM 626 C C . TRP A 1 81 ? 17.309 3.798 -14.899 1.00 82.19 81 TRP A C 1
ATOM 628 O O . TRP A 1 81 ? 17.510 2.593 -14.812 1.00 82.19 81 TRP A O 1
ATOM 638 N N . ILE A 1 82 ? 17.382 4.452 -16.063 1.00 83.75 82 ILE A N 1
ATOM 639 C CA . ILE A 1 82 ? 17.897 3.831 -17.294 1.00 83.75 82 ILE A CA 1
ATOM 640 C C . ILE A 1 82 ? 19.420 3.951 -17.274 1.00 83.75 82 ILE A C 1
ATOM 642 O O . ILE A 1 82 ? 19.937 5.062 -17.125 1.00 83.75 82 ILE A O 1
ATOM 646 N N . ASP A 1 83 ? 20.129 2.837 -17.431 1.00 79.38 83 ASP A N 1
ATOM 647 C CA . ASP A 1 83 ? 21.579 2.861 -17.591 1.00 79.38 83 ASP A CA 1
ATOM 648 C C . ASP A 1 83 ? 21.961 3.543 -18.918 1.00 79.38 83 ASP A C 1
ATOM 650 O O . ASP A 1 83 ? 21.481 3.120 -19.974 1.00 79.38 83 ASP A O 1
ATOM 654 N N . PRO A 1 84 ? 22.808 4.587 -18.915 1.00 79.94 84 PRO A N 1
ATOM 655 C CA . PRO A 1 84 ? 23.187 5.283 -20.141 1.00 79.94 84 PRO A CA 1
ATOM 656 C C . PRO A 1 84 ? 24.101 4.466 -21.069 1.00 79.94 84 PRO A C 1
ATOM 658 O O . PRO A 1 84 ? 24.182 4.792 -22.253 1.00 79.94 84 PRO A O 1
ATOM 661 N N . GLU A 1 85 ? 24.796 3.442 -20.567 1.00 83.31 85 GLU A N 1
ATOM 662 C CA . GLU A 1 85 ? 25.727 2.618 -21.344 1.00 83.31 85 GLU A CA 1
ATOM 663 C C . GLU A 1 85 ? 25.045 1.384 -21.945 1.00 83.31 85 GLU A C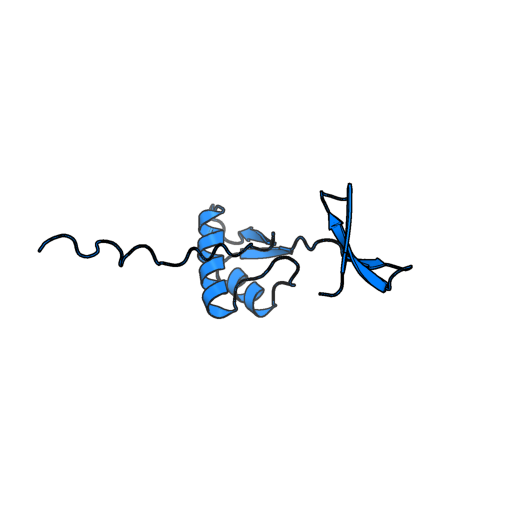 1
ATOM 665 O O . GLU A 1 85 ? 25.281 1.057 -23.109 1.00 83.31 85 GLU A O 1
ATOM 670 N N . ILE A 1 86 ? 24.190 0.712 -21.168 1.00 83.69 86 ILE A N 1
ATOM 671 C CA . ILE A 1 86 ? 23.531 -0.547 -21.573 1.00 83.69 86 ILE A CA 1
ATOM 672 C C . ILE A 1 86 ? 22.067 -0.358 -21.991 1.00 83.69 86 ILE A C 1
ATOM 674 O O . ILE A 1 86 ? 21.546 -1.169 -22.752 1.00 83.69 86 ILE A O 1
ATOM 678 N N . GLY A 1 87 ? 21.401 0.706 -21.533 1.00 83.69 87 GLY A N 1
ATOM 679 C CA . GLY A 1 87 ? 19.985 0.974 -21.816 1.00 83.69 87 GLY A CA 1
ATOM 680 C C . GLY A 1 87 ? 18.988 0.180 -20.964 1.00 83.69 87 GLY A C 1
ATOM 681 O O . GLY A 1 87 ? 17.782 0.321 -21.164 1.00 83.69 87 GLY A O 1
ATOM 682 N N . ASP A 1 88 ? 19.467 -0.626 -20.016 1.00 86.50 88 ASP A N 1
ATOM 683 C CA . ASP A 1 88 ? 18.630 -1.442 -19.133 1.00 86.50 88 ASP A CA 1
ATOM 684 C C . ASP A 1 88 ? 18.049 -0.626 -17.969 1.00 86.50 88 ASP A C 1
ATOM 686 O O . ASP A 1 88 ? 18.577 0.421 -17.583 1.00 86.50 88 ASP A O 1
ATOM 690 N N . THR A 1 89 ? 16.960 -1.123 -17.372 1.00 85.56 89 THR A N 1
ATOM 691 C CA . THR A 1 89 ? 16.406 -0.520 -16.154 1.00 85.56 89 THR A CA 1
ATOM 692 C C . THR A 1 89 ? 17.191 -1.018 -14.944 1.00 85.56 89 THR A C 1
ATOM 694 O O . THR A 1 89 ? 17.201 -2.207 -14.628 1.00 85.56 89 THR A O 1
ATOM 697 N N . CYS A 1 90 ? 17.840 -0.095 -14.251 1.00 84.00 90 CYS A N 1
ATOM 698 C CA . CYS A 1 90 ? 18.594 -0.333 -13.031 1.00 84.00 90 CYS A CA 1
ATOM 699 C C . CYS A 1 90 ? 17.800 0.064 -11.797 1.00 84.00 90 CYS A C 1
ATOM 701 O O . CYS A 1 90 ? 16.935 0.930 -11.877 1.00 84.00 90 CYS A O 1
ATOM 703 N N . HIS A 1 91 ? 18.132 -0.526 -10.654 1.00 82.94 91 HIS A N 1
ATOM 704 C CA . HIS A 1 91 ? 17.731 -0.059 -9.331 1.00 82.94 91 HIS A CA 1
ATOM 705 C C . HIS A 1 91 ? 18.857 -0.260 -8.316 1.00 82.94 91 HIS A C 1
ATOM 707 O O . HIS A 1 91 ? 19.763 -1.075 -8.521 1.00 82.94 91 HIS A O 1
ATOM 713 N N . ASP A 1 92 ? 18.777 0.461 -7.201 1.00 82.94 92 ASP A N 1
ATOM 714 C CA . ASP A 1 92 ? 19.725 0.317 -6.102 1.00 82.94 92 ASP A CA 1
ATOM 715 C C . ASP A 1 92 ? 19.550 -1.018 -5.379 1.00 82.94 92 ASP A C 1
ATOM 717 O O . ASP A 1 92 ? 18.440 -1.427 -5.028 1.00 82.94 92 ASP A O 1
ATOM 721 N N . ILE A 1 93 ? 20.675 -1.655 -5.068 1.00 77.06 93 ILE A N 1
ATOM 722 C CA . ILE A 1 93 ? 20.746 -2.770 -4.127 1.00 77.06 93 ILE A CA 1
ATOM 723 C C . ILE A 1 93 ? 21.416 -2.309 -2.831 1.00 77.06 93 ILE A C 1
ATOM 725 O O . ILE A 1 93 ? 22.260 -1.410 -2.821 1.00 77.06 93 ILE A O 1
ATOM 729 N N . LEU A 1 94 ? 21.020 -2.925 -1.712 1.00 72.94 94 LEU A N 1
ATOM 730 C CA . LEU A 1 94 ? 21.605 -2.680 -0.385 1.00 72.94 94 LEU A CA 1
ATOM 731 C C . LEU A 1 94 ? 21.560 -1.202 0.061 1.00 72.94 94 LEU A C 1
ATOM 733 O O . LEU A 1 94 ? 22.474 -0.728 0.731 1.00 72.94 94 LEU A O 1
ATOM 737 N N . GLY A 1 95 ? 20.514 -0.461 -0.319 1.00 66.88 95 GLY A N 1
ATOM 738 C CA . GLY A 1 95 ? 20.372 0.952 0.051 1.00 66.88 95 GLY A CA 1
ATOM 739 C C . GLY A 1 95 ? 21.382 1.884 -0.630 1.00 66.88 95 GLY A C 1
ATOM 740 O O . GLY A 1 95 ? 21.759 2.891 -0.036 1.00 66.88 95 GLY A O 1
ATOM 741 N N . GLY A 1 96 ? 21.833 1.540 -1.842 1.00 67.81 96 GLY A N 1
ATOM 742 C CA . GLY A 1 96 ? 22.730 2.368 -2.659 1.00 67.81 96 GLY A CA 1
ATOM 743 C C . GLY A 1 96 ? 24.202 1.939 -2.635 1.00 67.81 96 GLY A C 1
ATOM 744 O O . GLY A 1 96 ? 25.058 2.663 -3.133 1.00 67.81 96 G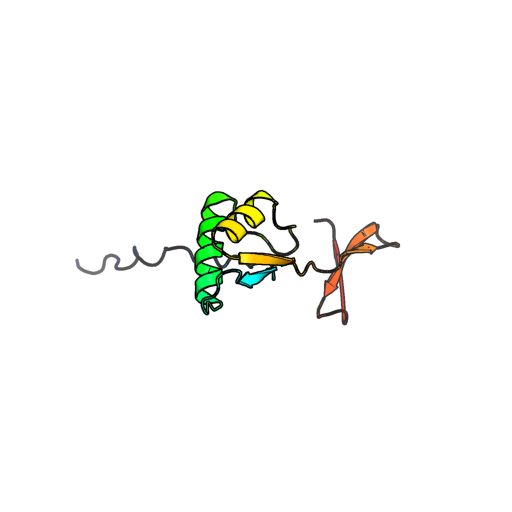LY A O 1
ATOM 745 N N . LEU A 1 97 ? 24.524 0.767 -2.071 1.00 76.56 97 LEU A N 1
ATOM 746 C CA . LEU A 1 97 ? 25.886 0.200 -2.086 1.00 76.56 97 LEU A CA 1
ATOM 747 C C . LEU A 1 97 ? 26.180 -0.641 -3.340 1.00 76.56 97 LEU A C 1
ATOM 749 O O . LEU A 1 97 ? 27.207 -1.314 -3.420 1.00 76.56 97 LEU A O 1
ATOM 753 N N . GLY A 1 98 ? 25.280 -0.612 -4.316 1.00 75.06 98 GLY A N 1
ATOM 754 C CA . GLY A 1 98 ? 25.433 -1.247 -5.613 1.00 75.06 98 GLY A CA 1
ATOM 755 C C . GLY A 1 98 ? 24.187 -1.037 -6.460 1.00 75.06 98 GLY A C 1
ATOM 756 O O . GLY A 1 98 ? 23.176 -0.519 -5.981 1.00 75.06 98 GLY A O 1
ATOM 757 N N . SER A 1 99 ? 24.239 -1.506 -7.701 1.00 78.81 99 SER A N 1
ATOM 758 C CA . SER A 1 99 ? 23.126 -1.394 -8.642 1.00 78.81 99 SER A CA 1
ATOM 759 C C . SER A 1 99 ? 22.889 -2.730 -9.338 1.00 78.81 99 SER A C 1
ATOM 761 O O . SER A 1 99 ? 23.836 -3.462 -9.626 1.00 78.81 99 SER A O 1
ATOM 763 N N . SER A 1 100 ? 21.622 -3.060 -9.575 1.00 82.81 100 SER A N 1
ATOM 764 C CA . SER A 1 100 ? 21.204 -4.232 -10.346 1.00 82.81 100 SER A CA 1
ATOM 765 C C . SER A 1 100 ? 20.392 -3.770 -11.548 1.00 82.81 100 SER A C 1
ATOM 767 O O . SER A 1 100 ? 19.418 -3.033 -11.379 1.00 82.81 100 SER A O 1
ATOM 769 N N . CYS A 1 101 ? 20.803 -4.184 -12.746 1.00 86.50 101 CYS A N 1
ATOM 770 C CA . CYS A 1 101 ? 20.233 -3.749 -14.020 1.00 86.50 101 CYS A CA 1
ATOM 771 C C . CYS A 1 101 ? 19.749 -4.949 -14.834 1.00 86.50 101 CYS A C 1
ATOM 773 O O . CYS A 1 101 ? 20.420 -5.982 -14.880 1.00 86.50 101 CYS A O 1
ATOM 775 N N . GLY A 1 102 ? 18.583 -4.812 -15.463 1.00 80.94 102 GLY A N 1
ATOM 776 C CA . GLY A 1 102 ? 18.044 -5.817 -16.372 1.00 80.94 102 GLY A CA 1
ATOM 777 C C . GLY A 1 102 ? 16.789 -5.348 -17.107 1.00 80.94 102 GLY A C 1
ATOM 778 O O . GLY A 1 102 ? 16.288 -4.244 -16.890 1.00 80.94 102 GLY A O 1
ATOM 779 N N . ASN A 1 103 ? 16.279 -6.214 -17.983 1.00 63.22 103 ASN A N 1
ATOM 780 C CA . ASN A 1 103 ? 15.002 -6.032 -18.671 1.00 63.22 103 ASN A CA 1
ATOM 781 C C . ASN A 1 103 ? 13.923 -6.841 -17.943 1.00 63.22 103 ASN A C 1
ATOM 783 O O . ASN A 1 103 ? 13.940 -8.072 -18.006 1.00 63.22 103 ASN A O 1
ATOM 787 N N . PHE A 1 104 ? 13.022 -6.157 -17.236 1.00 55.09 104 PHE A N 1
ATOM 788 C CA . PHE A 1 104 ? 11.875 -6.750 -16.538 1.00 55.09 104 PHE A CA 1
ATOM 789 C C . PHE A 1 104 ? 10.574 -6.419 -17.270 1.00 55.09 104 PHE A C 1
ATOM 791 O O . PHE A 1 104 ? 10.446 -5.261 -17.732 1.00 55.09 104 PHE A O 1
#

Organism: NCBI:txid3239388

Secondary structure (DSSP, 8-state):
-----TTSSS-S---------EEEEE-SSS---HHHHHHHHHHHHHHH----TTSPPPHHHHHHHHHTTEEEEEE----EEE-TTT-PEEEEETTTTEEEEE--

pLDDT: mean 75.75, std 15.91, range [40.56, 94.38]

Foldseek 3Di:
DPDPDPPPPPPPDPPPAPAFQWDWDFQDPDDDDPVLVVVQLVVLCVVPNGQHAQRDQDPSSQVSCVVSRIHTDDGDHFDWDQDPPPRFIKGADPNNPDIDTDHD

Radius of gyration: 19.28 Å; chains: 1; bounding box: 39×59×40 Å